Protein AF-A0A0G1B4A4-F1 (afdb_monomer)

Organism: NCBI:txid1618677

Sequence (109 aa):
MDNKKIHFEITTPEKNVYRDEVDSISLPTEMGQITVLVNHVVVLADTAEHAAEIDEQRAEEARKRAEELLK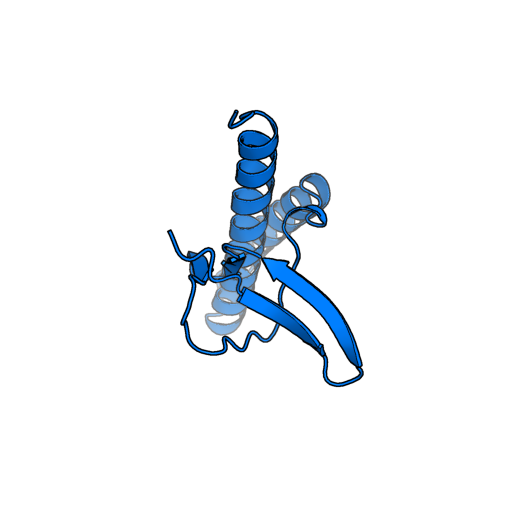EKMGDAKEYAAVAAKLQRELARLKVARKHRNRKGIKID

Foldseek 3Di:
DDQQWDFDWDADPVGIDDTDTHQKDWWQDLVGIDIDGHPDDDDDDPDTDDLVPQDLVVLVVQLVVLVVQLVVPVPDPVSNVVSVSSNSVSVSSNVSNVVVVVVVPDDDD

pLDDT: mean 75.48, std 12.1, range [39.31, 92.81]

Solvent-accessible surface area (backbone atoms only — not comparable to full-atom values): 6716 Å² total; per-residue (Å²): 131,86,84,67,63,32,85,45,71,46,70,53,100,90,48,77,80,45,77,50,78,40,72,65,48,75,42,70,41,72,91,47,71,50,71,51,53,66,94,60,81,91,82,87,69,99,70,84,72,60,63,89,73,54,55,58,68,62,30,51,55,51,28,52,54,28,54,53,51,48,68,75,40,75,86,43,74,68,59,37,51,56,36,50,53,52,30,38,39,27,52,35,52,42,54,46,30,54,51,51,58,59,50,74,72,57,82,81,129

Structure (mmCIF, N/CA/C/O backbone):
data_AF-A0A0G1B4A4-F1
#
_entry.id   AF-A0A0G1B4A4-F1
#
loop_
_atom_site.group_PDB
_atom_site.id
_atom_site.type_symbol
_atom_site.label_atom_id
_atom_site.label_alt_id
_atom_site.label_comp_id
_atom_site.label_asym_id
_atom_site.label_entity_id
_atom_site.label_seq_id
_atom_site.pdbx_PDB_ins_code
_atom_site.Cartn_x
_atom_site.Cartn_y
_atom_site.Cartn_z
_atom_site.occupancy
_atom_site.B_iso_or_equiv
_atom_site.auth_seq_id
_atom_site.auth_comp_id
_atom_site.auth_asym_id
_atom_site.auth_atom_id
_atom_site.pdbx_PDB_model_num
ATOM 1 N N . MET A 1 1 ? -32.527 8.762 14.493 1.00 43.75 1 MET A N 1
ATOM 2 C CA . MET A 1 1 ? -31.674 8.529 13.311 1.00 43.75 1 MET A CA 1
ATOM 3 C C . MET A 1 1 ? -30.987 7.204 13.558 1.00 43.75 1 MET A C 1
ATOM 5 O O . MET A 1 1 ? -30.227 7.114 14.513 1.00 43.75 1 MET A O 1
ATOM 9 N N . ASP A 1 2 ? -31.377 6.165 12.824 1.00 47.75 2 ASP A N 1
ATOM 10 C CA . ASP A 1 2 ? -30.947 4.791 13.099 1.00 47.75 2 ASP A CA 1
ATOM 11 C C . ASP A 1 2 ? -29.452 4.640 12.830 1.00 47.75 2 ASP A C 1
ATOM 13 O O . ASP A 1 2 ? -29.008 4.635 11.681 1.00 47.75 2 ASP A O 1
ATOM 17 N N . ASN A 1 3 ? -28.683 4.535 13.911 1.00 52.19 3 ASN A N 1
ATOM 18 C CA . ASN A 1 3 ? -27.236 4.376 13.891 1.00 52.19 3 ASN A CA 1
ATOM 19 C C . ASN A 1 3 ? -26.900 2.920 13.524 1.00 52.19 3 ASN A C 1
ATOM 21 O O . ASN A 1 3 ? -26.571 2.100 14.380 1.00 52.19 3 ASN A O 1
ATOM 25 N N . LYS A 1 4 ? -27.115 2.554 12.257 1.00 61.12 4 LYS A N 1
ATOM 26 C CA . LYS A 1 4 ? -26.825 1.209 11.748 1.00 61.12 4 LYS A CA 1
ATOM 27 C C . LYS A 1 4 ? -25.314 1.054 11.589 1.00 61.12 4 LYS A C 1
ATOM 29 O O . LYS A 1 4 ? -24.748 1.524 10.609 1.00 61.12 4 LYS A O 1
ATOM 34 N N . LYS A 1 5 ? -24.683 0.399 12.558 1.00 64.06 5 LYS A N 1
ATOM 35 C CA . LYS A 1 5 ? -23.252 0.075 12.551 1.00 64.06 5 LYS A CA 1
ATOM 36 C C . LYS A 1 5 ? -22.952 -1.119 11.639 1.00 64.06 5 LYS A C 1
ATOM 38 O O . LYS A 1 5 ? -23.800 -1.994 11.461 1.00 64.06 5 LYS A O 1
ATOM 43 N N . ILE A 1 6 ? -21.751 -1.165 11.063 1.00 71.00 6 ILE A N 1
ATOM 44 C CA . ILE A 1 6 ? -21.281 -2.269 10.215 1.00 71.00 6 ILE A CA 1
ATOM 45 C C . ILE A 1 6 ? -20.553 -3.280 11.096 1.00 71.00 6 ILE A C 1
ATOM 47 O O . ILE A 1 6 ? -19.556 -2.930 11.721 1.00 71.00 6 ILE A O 1
ATOM 51 N N . HIS A 1 7 ? -21.001 -4.537 11.102 1.00 70.06 7 HIS A N 1
ATOM 52 C CA . HIS A 1 7 ? -20.176 -5.635 11.601 1.00 70.06 7 HIS A CA 1
ATOM 53 C C . HIS A 1 7 ? -19.030 -5.876 10.619 1.00 70.06 7 HIS A C 1
ATOM 55 O O . HIS A 1 7 ? -19.230 -6.432 9.539 1.00 70.06 7 HIS A O 1
ATOM 61 N N . PHE A 1 8 ? -17.837 -5.417 10.983 1.00 72.56 8 PHE A N 1
ATOM 62 C CA . PHE A 1 8 ? -16.627 -5.613 10.207 1.00 72.56 8 PHE A CA 1
ATOM 63 C C . PHE A 1 8 ? -15.804 -6.751 10.786 1.00 72.56 8 PHE A C 1
ATOM 65 O O . PHE A 1 8 ? -15.544 -6.800 11.987 1.00 72.56 8 PHE A O 1
ATOM 72 N N . GLU A 1 9 ? -15.356 -7.643 9.912 1.00 71.00 9 GLU A N 1
ATOM 73 C CA . GLU A 1 9 ? -14.493 -8.750 10.281 1.00 71.00 9 GLU A CA 1
ATOM 74 C C . GLU A 1 9 ? -13.400 -8.944 9.227 1.00 71.00 9 GLU A C 1
ATOM 76 O O . GLU A 1 9 ? -13.686 -9.032 8.033 1.00 71.00 9 GLU A O 1
ATOM 81 N N . ILE A 1 10 ? -12.144 -9.020 9.672 1.00 73.69 10 ILE A N 1
ATOM 82 C CA . ILE A 1 10 ? -11.011 -9.431 8.839 1.00 73.69 10 ILE A CA 1
ATOM 83 C C . ILE A 1 10 ? -10.771 -10.910 9.121 1.00 73.69 10 ILE A C 1
ATOM 85 O O . ILE A 1 10 ? -10.426 -11.285 10.244 1.00 73.69 10 ILE A O 1
ATOM 89 N N . THR A 1 11 ? -10.942 -11.742 8.098 1.00 72.19 11 THR A N 1
ATOM 90 C CA . THR A 1 11 ? -10.716 -13.189 8.170 1.00 72.19 11 THR A CA 1
ATOM 91 C C . THR A 1 11 ? -9.571 -13.568 7.246 1.00 72.19 11 THR A C 1
ATOM 93 O O . THR A 1 11 ? -9.596 -13.239 6.062 1.00 72.19 11 THR A O 1
ATOM 96 N N . THR A 1 12 ? -8.569 -14.262 7.777 1.00 73.69 12 THR A N 1
ATOM 97 C CA . THR A 1 12 ? -7.558 -14.964 6.978 1.00 73.69 12 THR A CA 1
ATOM 98 C C . THR A 1 12 ? -7.896 -16.458 6.946 1.00 73.69 12 THR A C 1
ATOM 100 O O . THR A 1 12 ? -8.684 -16.911 7.779 1.00 73.69 12 THR A O 1
ATOM 103 N N . PRO A 1 13 ? -7.318 -17.259 6.027 1.00 71.69 13 PRO A N 1
ATOM 104 C CA . PRO A 1 13 ? -7.595 -18.699 5.956 1.00 71.69 13 PRO A CA 1
ATOM 105 C C . PRO A 1 13 ? -7.362 -19.458 7.271 1.00 71.69 13 PRO A C 1
ATOM 107 O O . PRO A 1 13 ? -7.948 -20.514 7.484 1.00 71.69 13 PRO A O 1
ATOM 110 N N . GLU A 1 14 ? -6.506 -18.926 8.146 1.00 68.31 14 GLU A N 1
ATOM 111 C CA . GLU A 1 14 ? -6.135 -19.558 9.411 1.00 68.31 14 GLU A CA 1
ATOM 112 C C . GLU A 1 14 ? -7.023 -19.137 10.588 1.00 68.31 14 GLU A C 1
ATOM 114 O O . GLU A 1 14 ? -7.235 -19.942 11.495 1.00 68.31 14 GLU A O 1
ATOM 119 N N . LYS A 1 15 ? -7.513 -17.887 10.619 1.00 69.06 15 LYS A N 1
ATOM 120 C CA . LYS A 1 15 ? -8.354 -17.359 11.709 1.00 69.06 15 LYS A CA 1
ATOM 121 C C . LYS A 1 15 ? -8.920 -15.969 11.416 1.00 69.06 15 LYS A C 1
ATOM 123 O O . LYS A 1 15 ? -8.419 -15.218 10.581 1.00 69.06 15 LYS A O 1
ATOM 128 N N . ASN A 1 16 ? -9.895 -15.574 12.227 1.00 75.00 16 ASN A N 1
ATOM 129 C CA . ASN A 1 16 ? -10.389 -14.202 12.264 1.00 75.00 16 ASN A CA 1
ATOM 130 C C . ASN A 1 16 ? -9.389 -13.343 13.051 1.00 75.00 16 ASN A C 1
ATOM 132 O O . ASN A 1 16 ? -9.024 -13.676 14.180 1.00 75.00 16 ASN A O 1
ATOM 136 N N . VAL A 1 17 ? -8.903 -12.269 12.430 1.00 78.06 17 VAL A N 1
ATOM 137 C CA . VAL A 1 17 ? -7.822 -11.417 12.961 1.00 78.06 17 VAL A CA 1
ATOM 138 C C . VAL A 1 17 ? -8.342 -10.119 13.566 1.00 78.06 17 VAL A C 1
ATOM 140 O O . VAL A 1 17 ? -7.673 -9.533 14.411 1.00 78.06 17 VAL A O 1
ATOM 143 N N . TYR A 1 18 ? -9.529 -9.672 13.158 1.00 73.38 18 TYR A N 1
ATOM 144 C CA . TYR A 1 18 ? -10.118 -8.430 13.644 1.00 73.38 18 TYR A CA 1
ATOM 145 C C . TYR A 1 18 ? -11.639 -8.494 13.555 1.00 73.38 18 TYR A C 1
ATOM 147 O O . TYR A 1 18 ? -12.161 -8.979 12.553 1.00 73.38 18 TYR A O 1
ATOM 155 N N . ARG A 1 19 ? -12.341 -7.997 14.577 1.00 78.38 19 ARG A N 1
ATOM 156 C CA . ARG A 1 19 ? -13.803 -7.880 14.594 1.00 78.38 19 ARG A CA 1
ATOM 157 C C . ARG A 1 19 ? -14.199 -6.602 15.322 1.00 78.38 19 ARG A C 1
ATOM 159 O O . ARG A 1 19 ? -13.808 -6.427 16.472 1.00 78.38 19 ARG A O 1
ATOM 166 N N . ASP A 1 20 ? -14.964 -5.739 14.664 1.00 76.94 20 ASP A N 1
ATOM 167 C CA . ASP A 1 20 ? -15.389 -4.457 15.232 1.00 76.94 20 ASP A CA 1
ATOM 168 C C . ASP A 1 20 ? -16.709 -3.959 14.624 1.00 76.94 20 ASP A C 1
ATOM 170 O O . ASP A 1 20 ? -17.106 -4.379 13.534 1.00 76.94 20 ASP A O 1
ATOM 174 N N . GLU A 1 21 ? -17.387 -3.056 15.329 1.00 75.62 21 GLU A N 1
ATOM 175 C CA . GLU A 1 21 ? -18.550 -2.327 14.830 1.00 75.62 21 GLU A CA 1
ATOM 176 C C . GLU A 1 21 ? -18.153 -0.909 14.416 1.00 75.62 21 GLU A C 1
ATOM 178 O O . GLU A 1 21 ? -17.885 -0.057 15.263 1.00 75.62 21 GLU A O 1
ATOM 183 N N . VAL A 1 22 ? -18.158 -0.629 13.113 1.00 72.38 22 VAL A N 1
ATOM 184 C CA . VAL A 1 22 ? -17.683 0.655 12.572 1.00 72.38 22 VAL A CA 1
ATOM 185 C C . VAL A 1 22 ? -18.691 1.295 11.624 1.00 72.38 22 VAL A C 1
ATOM 187 O O . VAL A 1 22 ? -19.475 0.607 10.975 1.00 72.38 22 VAL A O 1
ATOM 190 N N . ASP A 1 23 ? -18.661 2.623 11.510 1.00 68.75 23 ASP A N 1
ATOM 191 C CA . ASP A 1 23 ? -19.586 3.367 10.639 1.00 68.75 23 ASP A CA 1
ATOM 192 C C . ASP A 1 23 ? -19.122 3.396 9.173 1.00 68.75 23 ASP A C 1
ATOM 194 O O . ASP A 1 23 ? -19.929 3.459 8.244 1.00 68.75 23 ASP A O 1
ATOM 198 N N . SER A 1 24 ? -17.805 3.361 8.944 1.00 67.44 24 SER A N 1
ATOM 199 C CA . SER A 1 24 ? -17.219 3.284 7.603 1.00 67.44 24 SER A CA 1
ATOM 200 C C . SER A 1 24 ? -15.799 2.727 7.638 1.00 67.44 24 SER A C 1
ATOM 202 O O . SER A 1 24 ? -15.048 2.967 8.584 1.00 67.44 24 SER A O 1
ATOM 204 N N . ILE A 1 25 ? -15.410 2.032 6.570 1.00 73.44 25 ILE A N 1
ATOM 205 C CA . ILE A 1 25 ? -14.047 1.525 6.367 1.00 73.44 25 ILE A CA 1
ATOM 206 C C . ILE A 1 25 ? -13.498 2.047 5.062 1.00 73.44 25 ILE A C 1
ATOM 208 O O . ILE A 1 25 ? -14.196 2.047 4.054 1.00 73.44 25 ILE A O 1
ATOM 212 N N . SER A 1 26 ? -12.228 2.449 5.071 1.00 71.69 26 SER A N 1
ATOM 213 C CA . SER A 1 26 ? -11.502 2.821 3.863 1.00 71.69 26 SER A CA 1
ATOM 214 C C . SER A 1 26 ? -10.234 1.985 3.743 1.00 71.69 26 SER A C 1
ATOM 216 O O . SER A 1 26 ? -9.338 2.112 4.573 1.00 71.69 26 SER A O 1
ATOM 218 N N . LEU A 1 27 ? -10.146 1.186 2.682 1.00 74.75 27 LEU A N 1
ATOM 219 C CA . LEU 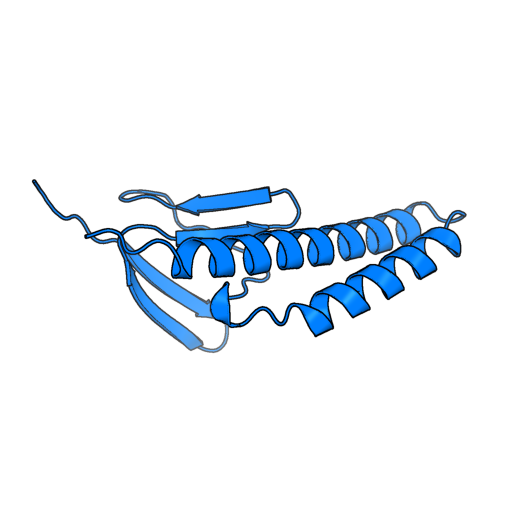A 1 27 ? -8.992 0.348 2.368 1.00 74.75 27 LEU A CA 1
ATOM 220 C C . LEU A 1 27 ? -8.220 0.927 1.168 1.00 74.75 27 LEU A C 1
ATOM 222 O O . LEU A 1 27 ? -8.847 1.312 0.172 1.00 74.75 27 LEU A O 1
ATOM 226 N N . PRO A 1 28 ? -6.879 1.020 1.229 1.00 67.81 28 PRO A N 1
ATOM 227 C CA . PRO A 1 28 ? -6.056 1.235 0.044 1.00 67.81 28 PRO A CA 1
ATOM 228 C C . PRO A 1 28 ? -6.103 0.012 -0.874 1.00 67.81 28 PRO A C 1
ATOM 230 O O . PRO A 1 28 ? -6.010 -1.119 -0.418 1.00 67.81 28 PRO A O 1
ATOM 233 N N . THR A 1 29 ? -6.177 0.250 -2.177 1.00 75.88 29 THR A N 1
ATOM 234 C CA . THR A 1 29 ? -6.022 -0.758 -3.235 1.00 75.88 29 THR A CA 1
ATOM 235 C C . THR A 1 29 ? -5.065 -0.226 -4.299 1.00 75.88 29 THR A C 1
ATOM 237 O O . THR A 1 29 ? -4.806 0.977 -4.357 1.00 75.88 29 THR A O 1
ATOM 240 N N . GLU A 1 30 ? -4.549 -1.092 -5.173 1.00 65.12 30 GLU A N 1
ATOM 241 C CA . GLU A 1 30 ? -3.615 -0.675 -6.232 1.00 65.12 30 GLU A CA 1
ATOM 242 C C . GLU A 1 30 ? -4.222 0.383 -7.169 1.00 65.12 30 GLU A C 1
ATOM 244 O O . GLU A 1 30 ? -3.527 1.285 -7.629 1.00 65.12 30 GLU A O 1
ATOM 249 N N . MET A 1 31 ? -5.533 0.322 -7.416 1.00 61.59 31 MET A N 1
ATOM 250 C CA . MET A 1 31 ? -6.241 1.252 -8.304 1.00 61.59 31 MET A CA 1
ATOM 251 C C . MET A 1 31 ? -6.836 2.476 -7.589 1.00 61.59 31 MET A C 1
ATOM 253 O O . MET A 1 31 ? -7.404 3.348 -8.244 1.00 61.59 31 MET A O 1
ATOM 257 N N . GLY A 1 32 ? -6.729 2.585 -6.261 1.00 66.75 32 GLY A N 1
ATOM 258 C CA . GLY A 1 32 ? -7.335 3.696 -5.527 1.00 66.75 32 GLY A CA 1
ATOM 259 C C . GLY A 1 32 ? -7.693 3.362 -4.085 1.00 66.75 32 GLY A C 1
ATOM 260 O O . GLY A 1 32 ? -7.035 2.562 -3.434 1.00 66.75 32 GLY A O 1
ATOM 261 N N . GLN A 1 33 ? -8.735 3.996 -3.555 1.00 65.81 33 GLN A N 1
ATOM 262 C CA . GLN A 1 33 ? -9.278 3.652 -2.240 1.00 65.81 33 GLN A CA 1
ATOM 263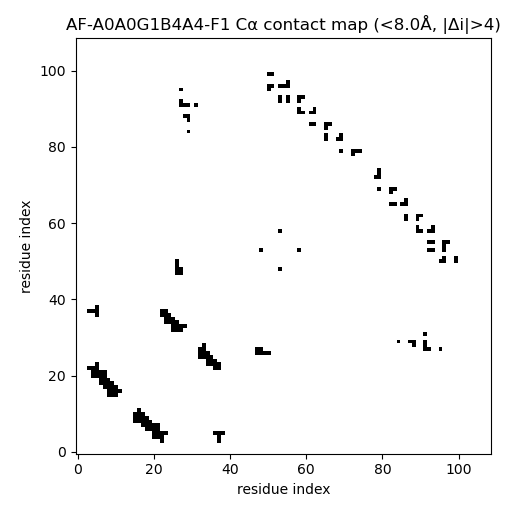 C C . GLN A 1 33 ? -10.673 3.059 -2.418 1.00 65.81 33 GLN A C 1
ATOM 265 O O . GLN A 1 33 ? -11.463 3.583 -3.204 1.00 65.81 33 GLN A O 1
ATOM 270 N N . ILE A 1 34 ? -10.984 2.015 -1.662 1.00 74.75 34 ILE A N 1
ATOM 271 C CA . ILE A 1 34 ? -12.346 1.502 -1.542 1.00 74.75 34 ILE A CA 1
ATOM 272 C C . ILE A 1 34 ? -12.875 1.956 -0.193 1.00 74.75 34 ILE A C 1
ATOM 274 O O . ILE A 1 34 ? -12.226 1.747 0.831 1.00 74.75 34 ILE A O 1
ATOM 278 N N . THR A 1 35 ? -14.039 2.601 -0.191 1.00 68.06 35 THR A N 1
ATOM 279 C CA . THR A 1 35 ? -14.752 2.948 1.038 1.00 68.06 35 THR A CA 1
ATOM 280 C C . THR A 1 35 ? -16.062 2.177 1.085 1.00 68.06 35 THR A C 1
ATOM 282 O O . THR A 1 35 ? -16.871 2.291 0.169 1.00 68.06 35 THR A O 1
ATOM 285 N N . VAL A 1 36 ? -16.250 1.389 2.141 1.00 72.50 36 VAL A N 1
ATOM 286 C CA . VAL A 1 36 ? -17.440 0.560 2.356 1.00 72.50 36 VAL A CA 1
ATOM 287 C C . VAL A 1 36 ? -18.361 1.280 3.342 1.00 72.50 36 VAL A C 1
ATOM 289 O O . VAL A 1 36 ? -17.924 1.667 4.429 1.00 72.50 36 VAL A O 1
ATOM 292 N N . LEU A 1 37 ? -19.615 1.492 2.933 1.00 69.81 37 LEU A N 1
ATOM 293 C CA . LEU A 1 37 ? -20.670 2.143 3.719 1.00 69.81 37 LEU A CA 1
ATOM 294 C C . LEU A 1 37 ? -21.667 1.114 4.278 1.00 69.81 37 LEU A C 1
ATOM 296 O O . LEU A 1 37 ? -21.659 -0.060 3.905 1.00 69.81 37 LEU A O 1
ATOM 300 N N . VAL A 1 38 ? -22.551 1.573 5.162 1.00 63.69 38 VAL A N 1
ATOM 301 C CA . VAL A 1 38 ? -23.619 0.767 5.769 1.00 63.69 38 VAL A CA 1
ATOM 302 C C . VAL A 1 38 ? -24.510 0.128 4.687 1.00 63.69 38 VAL A C 1
ATOM 304 O O . VAL A 1 38 ? -24.951 0.813 3.766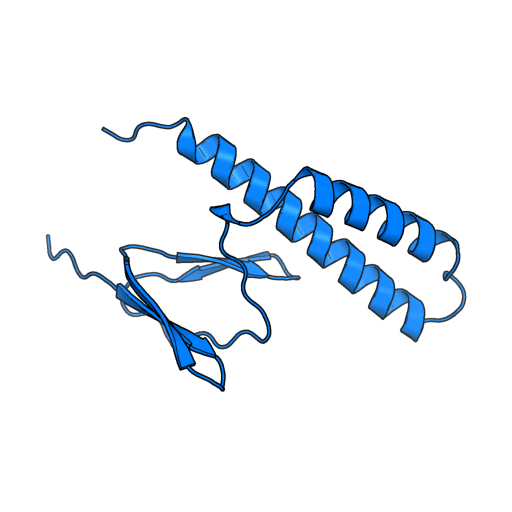 1.00 63.69 38 VAL A O 1
ATOM 307 N N . ASN A 1 39 ? -24.811 -1.173 4.827 1.00 64.25 39 ASN A N 1
ATOM 308 C CA . ASN A 1 39 ? -25.557 -2.036 3.882 1.00 64.25 39 ASN A CA 1
ATOM 309 C C . ASN A 1 39 ? -24.820 -2.439 2.586 1.00 64.25 39 ASN A C 1
ATOM 311 O O . ASN A 1 39 ? -25.467 -2.809 1.606 1.00 64.25 39 ASN A O 1
ATOM 315 N N . HIS A 1 40 ? -23.490 -2.371 2.551 1.00 63.06 40 HIS A N 1
ATOM 316 C CA . HIS A 1 40 ? -22.714 -2.736 1.364 1.00 63.06 40 HIS A CA 1
ATOM 317 C C . HIS A 1 40 ? -22.265 -4.214 1.351 1.00 63.06 40 HIS A C 1
ATOM 319 O O . HIS A 1 40 ? -22.213 -4.883 2.380 1.00 63.06 40 HIS A O 1
ATOM 325 N N . VAL A 1 41 ? -21.949 -4.715 0.152 1.00 62.12 41 VAL A N 1
ATOM 326 C CA . VAL A 1 41 ? -21.532 -6.099 -0.151 1.00 62.12 41 VAL A CA 1
ATOM 327 C C . VAL A 1 41 ? -20.165 -6.445 0.460 1.00 62.12 41 VAL A C 1
ATOM 329 O O . VAL A 1 41 ? -19.309 -5.569 0.599 1.00 62.12 41 VAL A O 1
ATOM 332 N N . VAL A 1 42 ? -19.959 -7.734 0.769 1.00 64.12 42 VAL A N 1
ATOM 333 C CA . VAL A 1 42 ? -18.680 -8.321 1.215 1.00 64.12 42 VAL A CA 1
ATOM 334 C C . VAL A 1 42 ? -17.584 -8.072 0.173 1.00 64.12 42 VAL A C 1
ATOM 336 O O . VAL A 1 42 ? -17.719 -8.465 -0.985 1.00 64.12 42 VAL A O 1
ATOM 339 N N . VAL A 1 43 ? -16.486 -7.439 0.590 1.00 69.94 43 VAL A N 1
ATOM 340 C CA . VAL A 1 43 ? -15.303 -7.203 -0.251 1.00 69.94 43 VAL A CA 1
ATOM 341 C C . VAL A 1 43 ? -14.242 -8.242 0.096 1.00 69.94 43 VAL A C 1
ATOM 343 O O . VAL A 1 43 ? -13.796 -8.301 1.240 1.00 69.94 43 VAL A O 1
ATOM 346 N N . LEU A 1 44 ? -13.826 -9.036 -0.891 1.00 69.00 44 LEU A N 1
ATOM 347 C CA . LEU A 1 44 ? -12.645 -9.890 -0.785 1.00 69.00 44 LEU A CA 1
ATOM 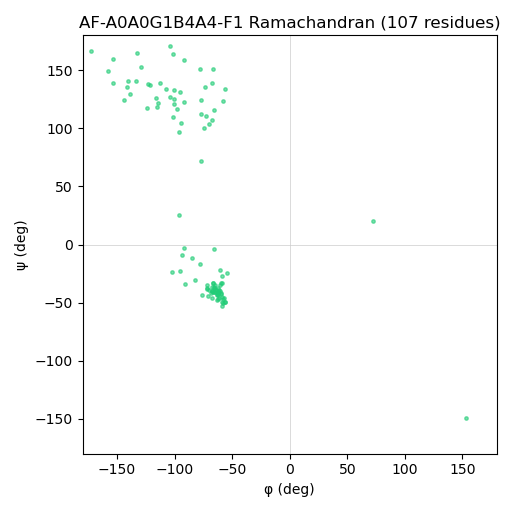348 C C . LEU A 1 44 ? -11.441 -9.154 -1.380 1.00 69.00 44 LEU A C 1
ATOM 350 O O . LEU A 1 44 ? -11.523 -8.628 -2.489 1.00 69.00 44 LEU A O 1
ATOM 354 N N . ALA A 1 45 ? -10.332 -9.137 -0.652 1.00 71.44 45 ALA A N 1
ATOM 355 C CA . ALA A 1 45 ? -9.056 -8.629 -1.133 1.00 71.44 45 ALA A CA 1
ATOM 356 C C . ALA A 1 45 ? -7.957 -9.631 -0.777 1.00 71.44 45 ALA A C 1
ATOM 358 O O . ALA A 1 45 ? -7.971 -10.187 0.320 1.00 71.44 45 ALA A O 1
ATOM 359 N N . ASP A 1 46 ? -7.001 -9.827 -1.684 1.00 74.50 46 ASP A N 1
ATOM 360 C CA . ASP A 1 46 ? -5.863 -10.726 -1.453 1.00 74.50 46 ASP A CA 1
ATOM 361 C C . ASP A 1 46 ? -4.968 -10.226 -0.311 1.00 74.50 46 ASP A C 1
ATOM 363 O O . ASP A 1 46 ? -4.418 -11.015 0.456 1.00 74.50 46 ASP A O 1
ATOM 367 N N . THR A 1 47 ? -4.823 -8.904 -0.184 1.00 75.31 47 THR A N 1
ATOM 368 C CA . THR A 1 47 ? -4.090 -8.257 0.906 1.00 75.31 47 THR A CA 1
ATOM 369 C C . THR A 1 47 ? -4.809 -6.992 1.367 1.00 75.31 47 THR A C 1
ATOM 371 O O . THR A 1 47 ? -5.349 -6.229 0.564 1.00 75.31 47 THR A O 1
ATOM 374 N N . ALA A 1 48 ? -4.819 -6.765 2.681 1.00 76.75 48 ALA A N 1
ATOM 375 C CA . ALA A 1 48 ? -5.340 -5.554 3.301 1.00 76.75 48 ALA A CA 1
ATOM 376 C C . ALA A 1 48 ? -4.440 -5.156 4.476 1.00 76.75 48 ALA A C 1
ATOM 378 O O . ALA A 1 48 ? -4.052 -6.002 5.278 1.00 76.75 48 ALA A O 1
ATOM 379 N N . GLU A 1 49 ? -4.117 -3.867 4.572 1.00 77.19 49 GLU A N 1
ATOM 380 C CA . GLU A 1 49 ? -3.315 -3.291 5.655 1.00 77.19 49 GLU A CA 1
ATOM 381 C C . GLU A 1 49 ? -4.127 -2.204 6.355 1.00 77.19 49 GLU A C 1
ATOM 383 O O . GLU A 1 49 ? -4.789 -1.385 5.703 1.00 77.19 49 GLU A O 1
ATOM 388 N N . HIS A 1 50 ? -4.074 -2.174 7.687 1.00 77.19 50 HIS A N 1
ATOM 389 C CA . HIS A 1 50 ? -4.734 -1.123 8.440 1.00 77.19 50 HIS A CA 1
ATOM 390 C C . HIS A 1 50 ? -3.950 0.190 8.310 1.00 77.19 50 HIS A C 1
ATOM 392 O O . HIS A 1 50 ? -2.731 0.222 8.451 1.00 77.19 50 HIS A O 1
ATOM 398 N N . ALA A 1 51 ? -4.645 1.310 8.088 1.00 78.38 51 ALA A N 1
ATOM 399 C CA . ALA A 1 51 ? -3.995 2.596 7.811 1.00 78.38 51 ALA A CA 1
ATOM 400 C C . ALA A 1 51 ? -3.041 3.071 8.926 1.00 78.38 51 ALA A C 1
ATOM 402 O O . ALA A 1 51 ? -2.102 3.812 8.647 1.00 78.38 51 ALA A O 1
ATOM 403 N N . ALA A 1 52 ? -3.280 2.656 10.176 1.00 76.44 52 ALA A N 1
ATOM 404 C CA . ALA A 1 52 ? -2.420 2.985 11.313 1.00 76.44 52 ALA A CA 1
ATOM 405 C C . ALA A 1 52 ? -1.133 2.141 11.390 1.00 76.44 52 ALA A C 1
ATOM 407 O O . ALA A 1 52 ? -0.213 2.525 12.103 1.00 76.44 52 ALA A O 1
ATOM 408 N N . GLU A 1 53 ? -1.073 1.013 10.681 1.00 80.56 53 GLU A N 1
ATOM 409 C CA . GLU A 1 53 ? 0.076 0.097 10.659 1.00 80.56 53 GLU A CA 1
ATOM 410 C C . GLU A 1 53 ? 1.040 0.398 9.502 1.00 80.56 53 GLU A C 1
ATOM 412 O O . GLU A 1 53 ? 2.137 -0.153 9.441 1.00 80.56 53 GLU A O 1
ATOM 417 N N . ILE A 1 54 ? 0.649 1.291 8.584 1.00 83.25 54 ILE A N 1
ATOM 418 C CA . ILE A 1 54 ? 1.480 1.675 7.444 1.00 83.25 54 ILE A CA 1
ATOM 419 C C . ILE A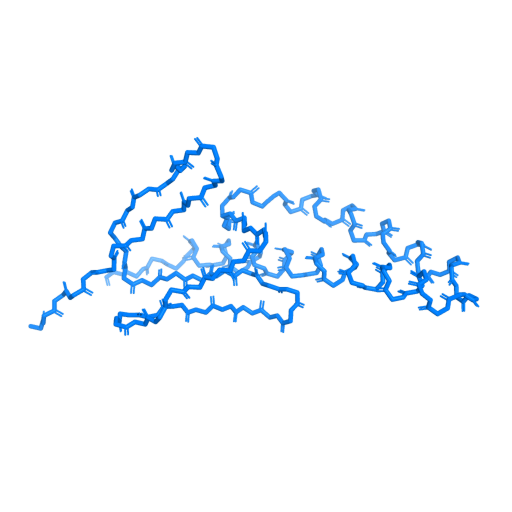 1 54 ? 2.639 2.554 7.928 1.00 83.25 54 ILE A C 1
ATOM 421 O O . ILE A 1 54 ? 2.451 3.720 8.283 1.00 83.25 54 ILE A O 1
ATOM 425 N N . ASP A 1 55 ? 3.851 2.006 7.873 1.00 86.44 55 ASP A N 1
ATOM 426 C CA . ASP A 1 55 ? 5.095 2.739 8.111 1.00 86.44 55 ASP A CA 1
ATOM 427 C C . ASP A 1 55 ? 5.467 3.588 6.880 1.00 86.44 55 ASP A C 1
ATOM 429 O O . ASP A 1 55 ? 5.798 3.068 5.808 1.00 86.44 55 ASP A O 1
ATOM 433 N N . GLU A 1 56 ? 5.408 4.916 7.034 1.00 86.31 56 GLU A N 1
ATOM 434 C CA . GLU A 1 56 ? 5.695 5.876 5.961 1.00 86.31 56 GLU A CA 1
ATOM 435 C C . GLU A 1 56 ? 7.158 5.812 5.497 1.00 86.31 56 GLU A C 1
ATOM 437 O O . GLU A 1 56 ? 7.414 5.911 4.298 1.00 86.31 56 GLU A O 1
ATOM 442 N N . GLN A 1 57 ? 8.116 5.612 6.408 1.00 88.00 57 GLN A N 1
ATOM 443 C CA . GLN A 1 57 ? 9.537 5.555 6.050 1.00 88.00 57 GLN A CA 1
ATOM 444 C C . GLN A 1 57 ? 9.819 4.308 5.217 1.00 88.00 57 GLN A C 1
ATOM 446 O O . GLN A 1 57 ? 10.410 4.390 4.137 1.00 88.00 57 GLN A O 1
ATOM 451 N N . ARG A 1 58 ? 9.299 3.163 5.665 1.00 88.12 58 ARG A N 1
ATOM 452 C CA . ARG A 1 58 ? 9.428 1.894 4.947 1.00 88.12 58 ARG A CA 1
ATOM 453 C C . ARG A 1 58 ? 8.766 1.939 3.567 1.00 88.12 58 ARG A C 1
ATOM 455 O O . ARG A 1 58 ? 9.330 1.417 2.602 1.00 88.12 58 ARG A O 1
ATOM 462 N N . ALA A 1 59 ? 7.589 2.558 3.460 1.00 87.44 59 ALA A N 1
ATOM 463 C CA . ALA A 1 59 ? 6.889 2.725 2.187 1.00 87.44 59 ALA A CA 1
ATOM 464 C C . ALA A 1 59 ? 7.659 3.651 1.222 1.00 87.44 59 ALA A C 1
ATOM 466 O O . ALA A 1 59 ? 7.727 3.386 0.022 1.00 87.44 59 ALA A O 1
ATOM 467 N N . GLU A 1 60 ? 8.304 4.702 1.733 1.00 89.69 60 GLU A N 1
ATOM 468 C CA . GLU A 1 60 ? 9.106 5.638 0.936 1.00 89.69 60 GLU A CA 1
ATOM 469 C C . GLU A 1 60 ? 10.384 4.980 0.384 1.00 89.69 60 GLU A C 1
ATOM 471 O O . GLU A 1 60 ? 10.722 5.142 -0.791 1.00 89.69 60 GLU A O 1
ATOM 476 N N . GLU A 1 61 ? 11.075 4.177 1.193 1.00 92.81 61 GLU A N 1
ATOM 477 C CA . GLU A 1 61 ? 12.223 3.381 0.742 1.00 92.81 61 GLU A CA 1
ATOM 478 C C . GLU A 1 61 ? 11.821 2.321 -0.289 1.00 92.81 61 GLU A C 1
ATOM 480 O O . GLU A 1 61 ? 12.526 2.087 -1.274 1.00 92.81 61 GLU A O 1
ATOM 485 N N . ALA A 1 62 ? 10.677 1.665 -0.085 1.00 90.06 62 ALA A N 1
ATOM 486 C CA . ALA A 1 62 ? 10.141 0.700 -1.036 1.00 90.06 62 ALA A CA 1
ATOM 487 C C . ALA A 1 62 ? 9.775 1.359 -2.376 1.00 90.06 62 ALA A C 1
ATOM 489 O O . ALA A 1 62 ? 10.082 0.786 -3.426 1.00 90.06 62 ALA A O 1
ATOM 490 N N . ARG A 1 63 ? 9.211 2.576 -2.348 1.00 90.88 63 ARG A N 1
ATOM 491 C CA . ARG A 1 63 ? 8.948 3.389 -3.543 1.00 90.88 63 ARG A CA 1
ATOM 492 C C . ARG A 1 63 ? 10.232 3.668 -4.319 1.00 90.88 63 ARG A C 1
ATOM 494 O O . ARG A 1 63 ? 10.284 3.365 -5.506 1.00 90.88 63 ARG A O 1
ATOM 501 N N . LYS A 1 64 ? 11.273 4.187 -3.657 1.00 92.44 64 LYS A N 1
ATOM 502 C CA . LYS A 1 64 ? 12.558 4.513 -4.308 1.00 92.44 64 LYS A CA 1
ATOM 503 C C . LYS A 1 64 ? 13.181 3.297 -4.991 1.00 92.44 64 LYS A C 1
ATOM 505 O O . LYS A 1 64 ? 13.538 3.368 -6.162 1.00 92.44 64 LYS A O 1
ATOM 510 N N . ARG A 1 65 ? 13.210 2.152 -4.302 1.00 90.88 65 ARG A N 1
ATOM 511 C CA . ARG A 1 65 ? 13.708 0.894 -4.881 1.00 90.88 65 ARG A CA 1
ATOM 512 C C . ARG A 1 65 ? 12.885 0.437 -6.085 1.00 90.88 65 ARG A C 1
ATOM 514 O O . ARG A 1 65 ? 13.441 -0.078 -7.048 1.00 90.88 65 ARG A O 1
ATOM 521 N N . ALA A 1 66 ? 11.561 0.590 -6.038 1.00 87.81 66 ALA A N 1
ATOM 522 C CA . ALA A 1 66 ? 10.699 0.246 -7.166 1.00 87.81 66 ALA A CA 1
ATOM 523 C C . ALA A 1 66 ? 10.924 1.181 -8.370 1.00 87.81 66 ALA A C 1
ATOM 525 O O . ALA A 1 66 ? 10.914 0.709 -9.502 1.00 87.81 66 ALA A O 1
ATOM 526 N N . GLU A 1 67 ? 11.180 2.472 -8.139 1.00 88.44 67 GLU A N 1
ATOM 527 C CA . GLU A 1 67 ? 11.524 3.437 -9.195 1.00 88.44 67 GLU A CA 1
ATOM 528 C C . GLU A 1 67 ? 12.875 3.137 -9.852 1.00 88.44 67 GLU A C 1
ATOM 530 O O . GLU A 1 67 ? 12.997 3.237 -11.072 1.00 88.44 67 GLU A O 1
ATOM 535 N N . GLU A 1 68 ? 13.886 2.758 -9.070 1.00 90.31 68 GLU A N 1
ATOM 536 C CA . GLU A 1 68 ? 15.201 2.362 -9.589 1.00 90.31 68 GLU A CA 1
ATOM 537 C C . GLU A 1 68 ? 15.098 1.109 -10.466 1.00 90.31 68 GLU A C 1
ATOM 539 O O . GLU A 1 68 ? 15.560 1.112 -11.607 1.00 90.31 68 GLU A O 1
ATOM 544 N N . LEU A 1 69 ? 14.391 0.082 -9.987 1.00 86.69 69 LEU A N 1
ATOM 545 C CA . LEU A 1 69 ? 14.146 -1.147 -10.747 1.00 86.69 69 LEU A CA 1
ATOM 546 C C . LEU A 1 69 ? 13.376 -0.888 -12.047 1.00 86.69 69 LEU A C 1
ATOM 548 O O . LEU A 1 69 ? 13.628 -1.549 -13.052 1.00 86.69 69 LEU A O 1
ATOM 552 N N . LEU A 1 70 ? 12.453 0.078 -12.052 1.00 84.44 70 LEU A N 1
ATOM 553 C CA . LEU A 1 70 ? 11.685 0.425 -13.249 1.00 84.44 70 LEU A CA 1
ATOM 554 C C . LEU A 1 70 ? 12.582 1.030 -14.341 1.00 84.44 70 LEU A C 1
ATOM 556 O O . LEU A 1 70 ? 12.337 0.802 -15.524 1.00 84.44 70 LEU A O 1
ATOM 560 N N . LYS A 1 71 ? 13.628 1.772 -13.949 1.00 83.44 71 LYS A N 1
ATOM 561 C CA . LYS A 1 71 ? 14.613 2.352 -14.877 1.00 83.44 71 LYS A CA 1
ATOM 562 C C . LYS A 1 71 ? 15.541 1.295 -15.472 1.00 83.44 71 LYS A C 1
ATOM 564 O O . LYS A 1 71 ? 15.882 1.394 -16.644 1.00 83.44 71 LYS A O 1
ATOM 569 N N . GLU A 1 72 ? 15.931 0.289 -14.693 1.00 81.88 72 GLU A N 1
ATOM 570 C CA . GLU A 1 72 ? 16.772 -0.817 -15.175 1.00 81.88 72 GLU A CA 1
ATOM 571 C C . GLU A 1 72 ? 16.023 -1.770 -16.117 1.00 81.88 72 GLU A C 1
ATOM 573 O O . GLU A 1 72 ? 16.585 -2.263 -17.092 1.00 81.88 72 GLU A O 1
ATOM 578 N N . LYS A 1 73 ? 14.745 -2.042 -15.838 1.00 71.12 73 LYS A N 1
ATOM 579 C CA . LYS A 1 73 ? 13.989 -3.149 -16.446 1.00 71.12 73 LYS A CA 1
ATOM 580 C C . LYS A 1 73 ? 13.131 -2.746 -17.657 1.00 71.12 73 LYS A C 1
ATOM 582 O O . LYS A 1 73 ? 12.162 -3.429 -17.974 1.00 71.12 73 LYS A O 1
ATOM 587 N N . MET A 1 74 ? 13.476 -1.668 -18.371 1.00 63.25 74 MET A N 1
ATOM 588 C CA . MET A 1 74 ? 12.663 -1.131 -19.484 1.00 63.25 74 MET A CA 1
ATOM 589 C C . MET A 1 74 ? 12.533 -2.053 -20.722 1.00 63.25 74 MET A C 1
ATOM 591 O O . MET A 1 74 ? 11.812 -1.702 -21.652 1.00 63.25 74 MET A O 1
ATOM 595 N N . GLY A 1 75 ? 13.205 -3.211 -20.763 1.00 67.00 75 GLY A N 1
ATOM 596 C CA . GLY A 1 75 ? 13.262 -4.088 -21.943 1.00 67.00 75 GLY A CA 1
ATOM 597 C C . GLY A 1 75 ? 12.249 -5.242 -22.002 1.00 67.00 75 GLY A C 1
ATOM 598 O O . GLY A 1 75 ? 11.960 -5.717 -23.097 1.00 67.00 75 GLY A O 1
ATOM 599 N N . ASP A 1 76 ? 11.698 -5.694 -20.870 1.00 80.50 76 ASP A N 1
ATOM 600 C CA . ASP A 1 76 ? 10.746 -6.818 -20.816 1.00 80.50 76 ASP A CA 1
ATOM 601 C C . ASP A 1 76 ? 9.372 -6.328 -20.335 1.00 80.50 76 ASP A C 1
ATOM 603 O O . ASP A 1 76 ? 9.221 -5.842 -19.212 1.00 80.50 76 ASP A O 1
ATOM 607 N N . ALA A 1 77 ? 8.349 -6.472 -21.182 1.00 79.81 77 ALA A N 1
ATOM 608 C CA . ALA A 1 77 ? 6.988 -6.016 -20.906 1.00 79.81 77 ALA A CA 1
ATOM 609 C C . ALA A 1 77 ? 6.370 -6.669 -19.656 1.00 79.81 77 ALA A C 1
ATOM 611 O O . ALA A 1 77 ? 5.599 -6.026 -18.938 1.00 79.81 77 ALA A O 1
ATOM 612 N N . LYS A 1 78 ? 6.708 -7.933 -19.367 1.00 82.44 78 LYS A N 1
ATOM 613 C CA . LYS A 1 78 ? 6.161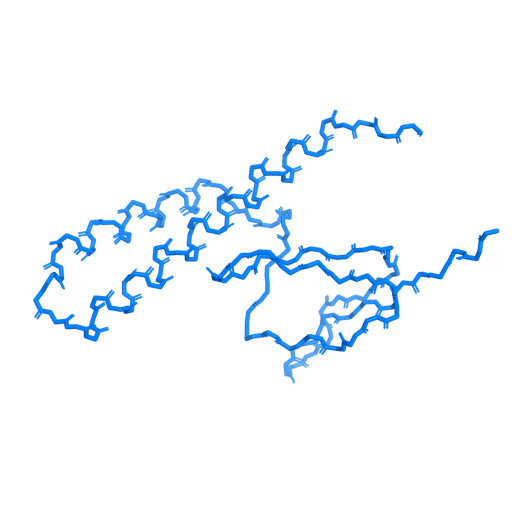 -8.654 -18.210 1.00 82.44 78 LYS A CA 1
ATOM 614 C C . LYS A 1 78 ? 6.819 -8.195 -16.913 1.00 82.44 78 LYS A C 1
ATOM 616 O O . LYS A 1 78 ? 6.128 -7.978 -15.916 1.00 82.44 78 LYS A O 1
ATOM 621 N N . GLU A 1 79 ? 8.138 -8.026 -16.925 1.00 82.25 79 GLU A N 1
ATOM 622 C CA . GLU A 1 79 ? 8.866 -7.512 -15.764 1.00 82.25 79 GLU A CA 1
ATOM 623 C C . GLU A 1 79 ? 8.510 -6.050 -15.487 1.00 82.25 79 GLU A C 1
ATOM 625 O O . GLU A 1 79 ? 8.280 -5.686 -14.334 1.00 82.25 79 GLU A O 1
ATOM 630 N N . TYR A 1 80 ? 8.361 -5.237 -16.535 1.00 85.44 80 TYR A N 1
ATOM 631 C CA . TYR A 1 80 ? 7.901 -3.857 -16.424 1.00 85.44 80 TYR A CA 1
ATOM 632 C C . TYR A 1 80 ? 6.543 -3.766 -15.719 1.00 85.44 80 TYR A C 1
ATOM 634 O O . TYR A 1 80 ? 6.402 -3.013 -14.756 1.00 85.44 80 TYR A O 1
ATOM 642 N N . ALA A 1 81 ? 5.559 -4.571 -16.139 1.00 86.31 81 ALA A N 1
ATOM 643 C CA . ALA A 1 81 ? 4.230 -4.580 -15.530 1.00 86.31 81 ALA A CA 1
ATOM 644 C C . ALA A 1 81 ? 4.276 -4.937 -14.033 1.00 86.31 81 ALA A C 1
ATOM 646 O O . ALA A 1 81 ? 3.623 -4.288 -13.214 1.00 86.31 81 ALA A O 1
ATOM 647 N N . ALA A 1 82 ? 5.090 -5.927 -13.652 1.00 86.44 82 ALA A N 1
ATOM 648 C CA . ALA A 1 82 ? 5.245 -6.328 -12.255 1.00 86.44 82 ALA A CA 1
ATOM 649 C C . ALA A 1 82 ? 5.905 -5.232 -11.397 1.00 86.44 82 ALA A C 1
ATOM 651 O O . ALA A 1 82 ? 5.479 -4.982 -10.263 1.00 86.44 82 ALA A O 1
ATOM 652 N N . VAL A 1 83 ? 6.930 -4.558 -11.929 1.00 87.88 83 VAL A N 1
ATOM 653 C CA . VAL A 1 83 ? 7.613 -3.455 -11.237 1.00 87.88 83 VAL A CA 1
ATOM 654 C C . VAL A 1 83 ? 6.708 -2.222 -11.141 1.00 87.88 83 VAL A C 1
ATOM 656 O O . VAL A 1 83 ? 6.645 -1.599 -10.081 1.00 87.88 83 VAL A O 1
ATOM 659 N N . ALA A 1 84 ? 5.940 -1.916 -12.188 1.00 87.44 84 ALA A N 1
ATOM 660 C CA . ALA A 1 84 ? 4.956 -0.838 -12.187 1.00 87.44 84 ALA A CA 1
ATOM 661 C C . ALA A 1 84 ? 3.854 -1.070 -11.138 1.00 87.44 84 ALA A C 1
ATOM 663 O O . ALA A 1 84 ? 3.576 -0.177 -10.339 1.00 87.44 84 ALA A O 1
ATOM 664 N N . ALA A 1 85 ? 3.300 -2.286 -11.055 1.00 88.44 85 ALA A N 1
ATOM 665 C CA . ALA A 1 85 ? 2.322 -2.644 -10.025 1.00 88.44 85 ALA A CA 1
ATOM 666 C C . ALA A 1 85 ? 2.903 -2.503 -8.606 1.00 88.44 85 ALA A C 1
ATOM 668 O O . ALA A 1 85 ? 2.249 -1.991 -7.695 1.00 88.44 85 ALA A O 1
ATOM 669 N N . LYS A 1 86 ? 4.171 -2.897 -8.415 1.00 88.62 86 LYS A N 1
ATOM 670 C CA . LYS A 1 86 ? 4.876 -2.719 -7.139 1.00 88.62 86 LYS A CA 1
ATOM 671 C C . LYS A 1 86 ? 5.011 -1.243 -6.768 1.00 88.62 86 LYS A C 1
ATOM 673 O O . LYS A 1 86 ? 4.706 -0.883 -5.636 1.00 88.62 86 LYS A O 1
ATOM 678 N N . LEU A 1 87 ? 5.423 -0.393 -7.707 1.00 90.44 87 LEU A N 1
ATOM 679 C CA . LEU A 1 87 ? 5.507 1.051 -7.488 1.00 90.44 87 LEU A CA 1
ATOM 680 C C . LEU A 1 87 ? 4.141 1.639 -7.109 1.00 90.44 87 LEU A C 1
ATOM 682 O O . LEU A 1 87 ? 4.029 2.409 -6.155 1.00 90.44 87 LEU A O 1
ATOM 686 N N . GLN A 1 88 ? 3.094 1.234 -7.825 1.00 88.56 88 GLN A N 1
ATOM 687 C CA . GLN A 1 88 ? 1.735 1.716 -7.612 1.00 88.56 88 GLN A CA 1
ATOM 688 C C . GLN A 1 88 ? 1.202 1.353 -6.216 1.00 88.56 88 GLN A C 1
ATOM 690 O O . GLN A 1 88 ? 0.581 2.193 -5.560 1.00 88.56 88 GLN A O 1
ATOM 695 N N . ARG A 1 89 ? 1.530 0.158 -5.704 1.00 87.69 89 ARG A N 1
ATOM 696 C CA . ARG A 1 89 ? 1.255 -0.237 -4.311 1.00 87.69 89 ARG A CA 1
ATOM 697 C C . ARG A 1 89 ? 1.912 0.681 -3.287 1.00 87.69 89 ARG A C 1
ATOM 699 O O . ARG A 1 89 ? 1.234 1.150 -2.374 1.00 87.69 89 ARG A O 1
ATOM 706 N N . GLU A 1 90 ? 3.208 0.957 -3.427 1.00 90.56 90 GLU A N 1
ATOM 707 C CA . GLU A 1 90 ? 3.919 1.798 -2.453 1.00 90.56 90 GLU A CA 1
ATOM 708 C C . GLU A 1 90 ? 3.399 3.244 -2.470 1.00 90.56 90 GLU A C 1
ATOM 710 O O . GLU A 1 90 ? 3.224 3.866 -1.420 1.00 90.56 90 GLU A O 1
ATOM 715 N N . LEU A 1 91 ? 3.037 3.762 -3.648 1.00 90.31 91 LEU A N 1
ATOM 716 C CA . LEU A 1 91 ? 2.366 5.058 -3.778 1.00 90.31 91 LEU A CA 1
ATOM 717 C C . LEU A 1 91 ? 0.994 5.077 -3.084 1.00 90.31 91 LEU A C 1
ATOM 719 O O . LEU A 1 91 ? 0.659 6.056 -2.408 1.00 90.31 91 LEU A O 1
ATOM 723 N N . ALA A 1 92 ? 0.205 4.007 -3.216 1.00 87.81 92 ALA A N 1
ATOM 724 C CA . ALA A 1 92 ? -1.085 3.879 -2.542 1.00 87.81 92 ALA A CA 1
ATOM 725 C C . ALA A 1 92 ? -0.930 3.862 -1.010 1.00 87.81 92 ALA A C 1
ATOM 727 O O . ALA A 1 92 ? -1.654 4.588 -0.319 1.00 87.81 92 ALA A O 1
ATOM 728 N N . ARG A 1 93 ? 0.058 3.120 -0.482 1.00 87.69 93 ARG A N 1
ATOM 729 C CA . ARG A 1 93 ? 0.402 3.108 0.953 1.00 87.69 93 ARG A CA 1
ATOM 730 C C . ARG A 1 93 ? 0.758 4.502 1.466 1.00 87.69 93 ARG A C 1
ATOM 732 O O . ARG A 1 93 ? 0.151 4.966 2.431 1.00 87.69 93 ARG A O 1
ATOM 739 N N . LEU A 1 94 ? 1.662 5.212 0.784 1.00 88.38 94 LEU A N 1
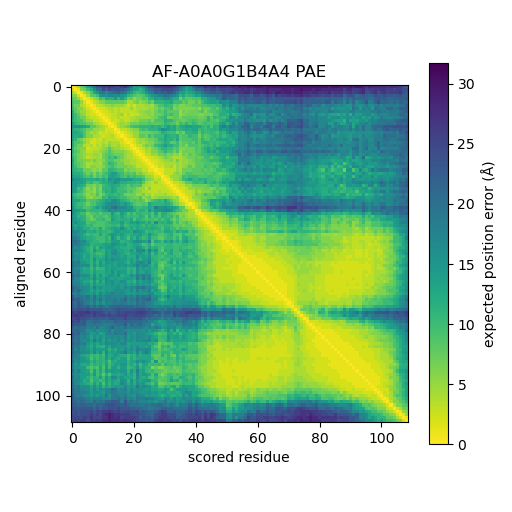ATOM 740 C CA . LEU A 1 94 ? 2.071 6.573 1.158 1.00 88.38 94 LEU A CA 1
ATOM 741 C C . LEU A 1 94 ? 0.893 7.554 1.165 1.00 88.38 94 LEU A C 1
ATOM 743 O O . LEU A 1 94 ? 0.751 8.368 2.081 1.00 88.38 94 LEU A O 1
ATOM 747 N N . LYS A 1 95 ? 0.013 7.472 0.160 1.00 86.81 95 LYS A N 1
ATOM 748 C CA . LYS A 1 95 ? -1.176 8.329 0.067 1.00 86.81 95 LYS A CA 1
ATOM 749 C C . LYS A 1 95 ? -2.123 8.111 1.249 1.00 86.81 95 LYS A C 1
ATOM 751 O O . LYS A 1 95 ? -2.629 9.087 1.809 1.00 86.81 95 LYS A O 1
ATOM 756 N N . VAL A 1 96 ? -2.361 6.857 1.636 1.00 86.88 96 VAL A N 1
ATOM 757 C CA . VAL A 1 96 ? -3.235 6.529 2.771 1.00 86.88 96 VAL A CA 1
ATOM 758 C C . VAL A 1 96 ? -2.600 6.910 4.104 1.00 86.88 96 VAL A C 1
ATOM 760 O O . VAL A 1 96 ? -3.277 7.561 4.902 1.00 86.88 96 VAL A O 1
ATOM 763 N N . ALA A 1 97 ? -1.314 6.621 4.316 1.00 85.69 97 ALA A N 1
ATOM 764 C CA . ALA A 1 97 ? -0.594 7.003 5.533 1.00 85.69 97 ALA A CA 1
ATOM 765 C C . ALA A 1 97 ? -0.653 8.523 5.779 1.00 85.69 97 ALA A C 1
ATOM 767 O O . ALA A 1 97 ? -1.076 8.982 6.845 1.00 85.69 97 ALA A O 1
ATOM 768 N N . ARG A 1 98 ? -0.347 9.326 4.749 1.00 86.12 98 ARG A N 1
ATOM 769 C CA . ARG A 1 98 ? -0.403 10.798 4.824 1.00 86.12 98 ARG A CA 1
ATOM 770 C C . ARG A 1 98 ? -1.812 11.316 5.113 1.00 86.12 98 ARG A C 1
ATOM 772 O O . ARG A 1 98 ? -1.987 12.227 5.922 1.00 86.12 98 ARG A O 1
ATOM 779 N N . LYS A 1 99 ? -2.837 10.727 4.488 1.00 81.62 99 LYS A N 1
ATOM 780 C CA . LYS A 1 99 ? -4.241 11.105 4.715 1.00 81.62 99 LYS A CA 1
ATOM 781 C C . LYS A 1 99 ? -4.712 10.750 6.127 1.00 81.62 99 LYS A C 1
ATOM 783 O O . LYS A 1 99 ? -5.422 11.546 6.740 1.00 81.62 99 LYS A O 1
ATOM 788 N N . HIS A 1 100 ? -4.319 9.587 6.649 1.00 80.50 100 HIS A N 1
ATOM 789 C CA . HIS A 1 100 ? -4.655 9.165 8.008 1.00 80.50 100 HIS A CA 1
ATOM 790 C C . HIS A 1 100 ? -4.039 10.107 9.055 1.00 80.50 100 HIS A C 1
ATOM 792 O O . HIS A 1 100 ? -4.742 10.545 9.967 1.00 80.50 100 HIS A O 1
ATOM 798 N N . ARG A 1 101 ? -2.775 10.519 8.867 1.00 77.31 101 ARG A N 1
ATOM 799 C CA . ARG A 1 101 ? -2.119 11.531 9.714 1.00 77.31 101 ARG A CA 1
ATOM 800 C C . ARG A 1 101 ? -2.884 12.857 9.730 1.00 77.31 101 ARG A C 1
ATOM 802 O O . ARG A 1 101 ? -3.144 13.394 10.801 1.00 77.31 101 ARG A O 1
ATOM 809 N N . ASN A 1 102 ? -3.293 13.354 8.561 1.00 73.62 102 ASN A N 1
ATOM 810 C CA . ASN A 1 102 ? -4.021 14.623 8.458 1.00 73.62 102 ASN A CA 1
ATOM 811 C C . ASN A 1 102 ? -5.422 14.556 9.092 1.00 73.62 102 ASN A C 1
ATOM 813 O O . ASN A 1 102 ? -5.876 15.538 9.669 1.00 73.62 102 ASN A O 1
ATOM 817 N N . ARG A 1 103 ? -6.098 13.401 9.031 1.00 66.06 103 ARG A N 1
ATOM 818 C CA . ARG A 1 103 ? -7.403 13.199 9.684 1.00 66.06 103 ARG A CA 1
ATOM 819 C C . ARG A 1 103 ? -7.311 13.104 11.208 1.00 66.06 103 ARG A C 1
ATOM 821 O O . ARG A 1 103 ? -8.198 13.624 11.868 1.00 66.06 103 ARG A O 1
ATOM 828 N N . 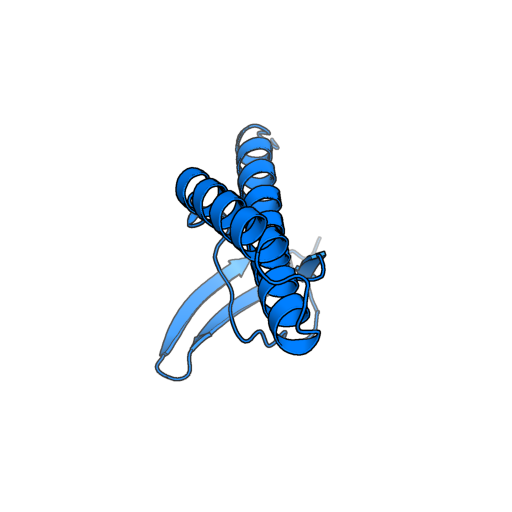LYS A 1 104 ? -6.240 12.528 11.772 1.00 59.44 104 LYS A N 1
ATOM 829 C CA . LYS A 1 104 ? -6.010 12.519 13.234 1.00 59.44 104 LYS A CA 1
ATOM 830 C C . LYS A 1 104 ? -5.879 13.924 13.845 1.00 59.44 104 LYS A C 1
ATOM 832 O O . LYS A 1 104 ? -6.084 14.071 15.044 1.00 59.44 104 LYS A O 1
ATOM 837 N N . GLY A 1 105 ? -5.544 14.941 13.044 1.00 49.59 105 GLY A N 1
ATOM 838 C CA . GLY A 1 105 ? -5.471 16.341 13.479 1.00 49.59 105 GLY A CA 1
ATOM 839 C C . GLY A 1 105 ? -6.804 17.101 13.445 1.00 49.59 105 GLY A C 1
ATOM 840 O O . GLY A 1 105 ? -6.884 18.191 14.003 1.00 49.59 105 GLY A O 1
ATOM 841 N N . ILE A 1 106 ? -7.846 16.548 12.816 1.00 48.28 106 ILE A N 1
ATOM 842 C CA . ILE A 1 106 ? -9.178 17.157 12.758 1.00 48.28 106 ILE A CA 1
ATOM 843 C C . ILE A 1 106 ? -10.002 16.526 13.881 1.00 48.28 106 ILE A C 1
ATOM 845 O O . ILE A 1 106 ? -10.534 15.428 13.724 1.00 48.28 106 ILE A O 1
ATOM 849 N N . LYS A 1 107 ? -10.076 17.203 15.034 1.00 41.22 107 LYS A N 1
ATOM 850 C CA . LYS A 1 107 ? -11.096 16.894 16.040 1.00 41.22 107 LYS A CA 1
ATOM 851 C C . LYS A 1 107 ? -12.447 17.252 15.427 1.00 41.22 107 LYS A C 1
ATOM 853 O O . LYS A 1 107 ? -12.661 18.401 15.053 1.00 41.22 107 LYS A O 1
ATOM 858 N N . ILE A 1 108 ? -13.294 16.251 15.236 1.00 47.41 108 ILE A N 1
ATOM 859 C CA . ILE A 1 108 ? -14.700 16.455 14.906 1.00 47.41 108 ILE A CA 1
ATOM 860 C C . ILE A 1 108 ? -15.395 16.408 16.266 1.00 47.41 108 ILE A C 1
ATOM 862 O O . ILE A 1 108 ? -15.422 15.339 16.876 1.00 47.41 108 ILE A O 1
ATOM 866 N N . ASP A 1 109 ? -15.782 17.580 16.771 1.00 39.31 109 ASP A N 1
ATOM 867 C CA . ASP A 1 109 ? -16.621 17.724 17.969 1.00 39.31 109 ASP A CA 1
ATOM 868 C C . ASP A 1 109 ? -18.039 17.186 17.712 1.00 39.31 109 ASP A C 1
ATOM 870 O O . ASP A 1 109 ? -18.522 17.313 16.558 1.00 39.31 109 ASP A O 1
#

Radius of gyration: 17.05 Å; Cα contacts (8 Å, |Δi|>4): 109; chains: 1; bounding box: 48×37×40 Å

Mean predicted aligned error: 11.47 Å

Nearest PDB structures (foldseek):
  5hkk-assembly2_P  TM=6.806E-01  e=3.040E-04  Caldalkalibacillus thermarum TA2.A1
  5ik2-assembly1_H  TM=6.539E-01  e=5.747E-04  Caldalkalibacillus thermarum TA2.A1
  8vc9-assembly3_E  TM=8.091E-01  e=7.185E-01  Leptospira interrogans serovar Copenhageni
  3oaa-assembly4_f  TM=3.796E-01  e=1.372E-01  Escherichia coli DH1
  9had-assembly2_B  TM=8.053E-01  e=7.578E+00  Dermatophagoides farinae

Secondary structure (DSSP, 8-state):
-----EEEEEE-SS-EEEEEEES-EEEEETTEEEEEPTTPPPPP-S----TTT--HHHHHHHHHHHHHHHHHTTT-HHHHHHHHHHHHHHHHHHHHHHHHHHHHT----

InterPro domains:
  IPR001469 ATP synthase, F1 complex, delta/epsilon subunit [cd12152] (6-92)
  IPR020547 ATP synthase epsilon subunit, C-terminal domain [PF00401] (53-97)
  IPR036771 F0F1 ATP synthase delta/epsilon subunit, N-terminal [G3DSA:2.60.15.10] (1-44)
  IPR036771 F0F1 ATP synthase delta/epsilon subunit, N-terminal [SSF51344] (5-45)
  IPR036794 ATP synthase delta/epsilon subunit, C-terminal domain superfamily [SSF46604] (53-101)